Protein AF-A0A818K4K9-F1 (afdb_monomer)

Radius of gyration: 18.06 Å; Cα contacts (8 Å, |Δi|>4): 174; chains: 1; bounding box: 49×29×47 Å

Sequence (173 aa):
MPSPNVESDLKLWMDHYWCQWTDEVPQCEAAKYFVKLNEQHLSRLDKNKSNSKIITFSHFLTSKKLMQAYRSEMSYRRQKWLESQNGTPHNEEIASGTLTANFSLVAGTELLDEQLKLIQPQMHVFGHSHRKMILDIGDGIKYINNPLGYPRERENGLIESPYELYEINLIEK

Structure (mmCIF, N/CA/C/O backbone):
data_AF-A0A818K4K9-F1
#
_entry.id   AF-A0A818K4K9-F1
#
loop_
_atom_site.group_PDB
_atom_site.id
_atom_site.type_symbol
_atom_site.label_atom_id
_atom_site.label_alt_id
_atom_site.label_comp_id
_atom_site.label_asym_id
_atom_site.label_entity_id
_atom_site.label_seq_id
_atom_site.pdbx_PDB_ins_code
_atom_site.Cartn_x
_atom_site.Cartn_y
_atom_site.Cartn_z
_atom_site.occupancy
_atom_site.B_iso_or_equiv
_atom_site.auth_seq_id
_atom_site.auth_comp_id
_atom_site.auth_asym_id
_atom_site.auth_atom_id
_atom_site.pdbx_PDB_model_num
ATOM 1 N N . MET A 1 1 ? 1.285 16.536 -13.197 1.00 29.45 1 MET A N 1
ATOM 2 C CA . MET A 1 1 ? 0.920 16.284 -14.605 1.00 29.45 1 MET A CA 1
ATOM 3 C C . MET A 1 1 ? 1.187 14.811 -14.880 1.00 29.45 1 MET A C 1
ATOM 5 O O . MET A 1 1 ? 2.292 14.386 -14.552 1.00 29.45 1 MET A O 1
ATOM 9 N N . PRO A 1 2 ? 0.224 14.011 -15.368 1.00 39.81 2 PRO A N 1
ATOM 10 C CA . PRO A 1 2 ? 0.535 12.678 -15.891 1.00 39.81 2 PRO A CA 1
ATOM 11 C C . PRO A 1 2 ? 1.554 12.817 -17.033 1.00 39.81 2 PRO A C 1
ATOM 13 O O . PRO A 1 2 ? 1.573 13.857 -17.695 1.00 39.81 2 PRO A O 1
ATOM 16 N N . SER A 1 3 ? 2.412 11.814 -17.240 1.00 46.91 3 SER A N 1
ATOM 17 C CA . SER A 1 3 ? 3.315 11.792 -18.397 1.00 46.91 3 SER A CA 1
ATOM 18 C C . SER A 1 3 ? 2.477 11.902 -19.686 1.00 46.91 3 SER A C 1
ATOM 20 O O . SER A 1 3 ? 1.326 11.451 -19.704 1.00 46.91 3 SER A O 1
ATOM 22 N N . PRO A 1 4 ? 3.000 12.501 -20.768 1.00 51.75 4 PRO A N 1
ATOM 23 C CA . PRO A 1 4 ? 2.255 12.699 -22.013 1.00 51.75 4 PRO A CA 1
ATOM 24 C C . PRO A 1 4 ? 1.834 11.397 -22.722 1.00 51.75 4 PRO A C 1
ATOM 26 O O . PRO A 1 4 ? 1.265 11.471 -23.805 1.00 51.75 4 PRO A O 1
ATOM 29 N N . ASN A 1 5 ? 2.088 10.215 -22.146 1.00 65.19 5 ASN A N 1
ATOM 30 C CA . ASN A 1 5 ? 1.849 8.942 -22.812 1.00 65.19 5 ASN A CA 1
ATOM 31 C C . ASN A 1 5 ? 1.418 7.825 -21.833 1.00 65.19 5 ASN A C 1
ATOM 33 O O . ASN A 1 5 ? 1.988 6.741 -21.783 1.00 65.19 5 ASN A O 1
ATOM 37 N N . VAL A 1 6 ? 0.370 8.091 -21.042 1.00 64.75 6 VAL A N 1
ATOM 38 C CA . VAL A 1 6 ? -0.226 7.143 -20.070 1.00 64.75 6 VAL A CA 1
ATOM 39 C C . VAL A 1 6 ? -0.462 5.748 -20.669 1.00 64.75 6 VAL A C 1
ATOM 41 O O . VAL A 1 6 ? -0.227 4.743 -20.004 1.00 64.75 6 VAL A O 1
ATOM 44 N N . GLU A 1 7 ? -0.893 5.667 -21.929 1.00 65.62 7 GLU A N 1
ATOM 45 C CA . GLU A 1 7 ? -1.151 4.388 -22.597 1.00 65.62 7 GLU A CA 1
ATOM 46 C C . GLU A 1 7 ? 0.134 3.587 -22.871 1.00 65.62 7 GLU A C 1
ATOM 48 O O . GLU A 1 7 ? 0.134 2.363 -22.733 1.00 65.62 7 GLU A O 1
ATOM 53 N N . SER A 1 8 ? 1.245 4.249 -23.220 1.00 68.69 8 SER A N 1
ATOM 54 C CA . SER A 1 8 ? 2.530 3.557 -23.368 1.00 68.69 8 SER A CA 1
ATOM 55 C C . SER A 1 8 ? 3.088 3.110 -22.022 1.00 68.69 8 SER A C 1
ATOM 57 O O . SER A 1 8 ? 3.665 2.031 -21.944 1.00 68.69 8 SER A O 1
ATOM 59 N N . ASP A 1 9 ? 2.862 3.891 -20.962 1.00 70.19 9 ASP A N 1
ATOM 60 C CA . ASP A 1 9 ? 3.310 3.542 -19.611 1.00 70.19 9 ASP A CA 1
ATOM 61 C C . ASP A 1 9 ? 2.589 2.295 -19.086 1.00 70.19 9 ASP A C 1
ATOM 63 O O . ASP A 1 9 ? 3.214 1.442 -18.461 1.00 70.19 9 ASP A O 1
ATOM 67 N N . LEU A 1 10 ? 1.288 2.150 -19.366 1.00 72.88 10 LEU A N 1
ATOM 68 C CA . LEU A 1 10 ? 0.508 0.969 -18.975 1.00 72.88 10 LEU A CA 1
ATOM 69 C C . LEU A 1 10 ? 0.956 -0.301 -19.718 1.00 72.88 10 LEU A C 1
ATOM 71 O O . LEU A 1 10 ? 1.023 -1.374 -19.122 1.00 72.88 10 LEU A O 1
ATOM 75 N N . LYS A 1 11 ? 1.358 -0.180 -20.989 1.00 74.19 11 LYS A N 1
ATOM 76 C CA . LYS A 1 11 ? 1.873 -1.297 -21.807 1.00 74.19 11 LYS A CA 1
ATOM 77 C C . LYS A 1 11 ? 3.234 -1.830 -21.351 1.00 74.19 11 LYS A C 1
ATOM 79 O O . LYS A 1 11 ? 3.719 -2.788 -21.939 1.00 74.19 11 LYS A O 1
ATOM 84 N N . LEU A 1 12 ? 3.871 -1.246 -20.342 1.00 75.62 12 LEU A N 1
ATOM 85 C CA . LEU A 1 12 ? 5.131 -1.755 -19.788 1.00 75.62 12 LEU A CA 1
ATOM 86 C C . LEU A 1 12 ? 4.919 -2.718 -18.614 1.00 75.62 12 LEU A C 1
ATOM 88 O O . LEU A 1 12 ? 5.861 -3.390 -18.197 1.00 75.62 12 LEU A O 1
ATOM 92 N N . TRP A 1 13 ? 3.696 -2.815 -18.092 1.00 76.44 13 TRP A N 1
ATOM 93 C CA . TRP A 1 13 ? 3.389 -3.663 -16.946 1.00 76.44 13 TRP A CA 1
ATOM 94 C C . TRP A 1 13 ? 2.940 -5.047 -17.393 1.00 76.44 13 TRP A C 1
ATOM 96 O O . TRP A 1 13 ? 1.999 -5.190 -18.175 1.00 76.44 13 TRP A O 1
ATOM 106 N N . MET A 1 14 ? 3.594 -6.074 -16.847 1.00 79.06 14 MET A N 1
ATOM 107 C CA . MET A 1 14 ? 3.316 -7.476 -17.174 1.00 79.06 14 MET A CA 1
ATOM 108 C C . MET A 1 14 ? 1.873 -7.882 -16.868 1.00 79.06 14 MET A C 1
ATOM 110 O O . MET A 1 14 ? 1.326 -8.732 -17.567 1.00 79.06 14 MET A O 1
ATOM 114 N N . ASP A 1 15 ? 1.230 -7.221 -15.907 1.00 77.94 15 ASP A N 1
ATOM 115 C CA . ASP A 1 15 ? -0.172 -7.434 -15.552 1.00 77.94 15 ASP A CA 1
ATOM 116 C C . ASP A 1 15 ? -1.105 -7.246 -16.762 1.00 77.94 15 ASP A C 1
ATOM 118 O O . ASP A 1 15 ? -2.049 -8.011 -16.929 1.00 77.94 15 ASP A O 1
ATOM 122 N N . HIS A 1 16 ? -0.810 -6.311 -17.675 1.00 76.44 16 HIS A N 1
ATOM 123 C CA . HIS A 1 16 ? -1.609 -6.111 -18.894 1.00 76.44 16 HIS A CA 1
ATOM 124 C C . HIS A 1 16 ? -1.437 -7.214 -19.945 1.00 76.44 16 HIS A C 1
ATOM 126 O O . HIS A 1 16 ? -2.250 -7.312 -20.863 1.00 76.44 16 HIS A O 1
ATOM 132 N N . TYR A 1 17 ? -0.401 -8.042 -19.824 1.00 80.06 17 TYR A N 1
ATOM 133 C CA . TYR A 1 17 ? -0.154 -9.158 -20.734 1.00 80.06 17 TYR A CA 1
ATOM 134 C C . TYR A 1 17 ? -0.566 -10.496 -20.127 1.00 80.06 17 TYR A C 1
ATOM 136 O O . TYR A 1 17 ? -1.012 -11.385 -20.851 1.00 80.06 17 TYR A O 1
ATOM 144 N N . TRP A 1 18 ? -0.359 -10.667 -18.821 1.00 83.25 18 TRP A N 1
ATOM 145 C CA . TRP A 1 18 ? -0.456 -11.963 -18.147 1.00 83.25 18 TRP A CA 1
ATOM 146 C C . TRP A 1 18 ? -1.707 -12.095 -17.278 1.00 83.25 18 TRP A C 1
ATOM 148 O O . TRP A 1 18 ? -2.158 -13.215 -17.047 1.00 83.25 18 TRP A O 1
ATOM 158 N N . CYS A 1 19 ? -2.306 -10.988 -16.828 1.00 83.12 19 CYS A N 1
ATOM 159 C CA . CYS A 1 19 ? -3.577 -11.020 -16.111 1.00 83.12 19 CYS A CA 1
ATOM 160 C C . CYS A 1 19 ? -4.727 -10.809 -17.095 1.00 83.12 19 CYS A C 1
ATOM 162 O O . CYS A 1 19 ? -5.096 -9.681 -17.421 1.00 83.12 19 CYS A O 1
ATOM 164 N N . GLN A 1 20 ? -5.303 -11.914 -17.562 1.00 83.12 20 GLN A N 1
ATOM 165 C CA . GLN A 1 20 ? -6.531 -11.897 -18.350 1.00 83.12 20 GLN A CA 1
ATOM 166 C C . GLN A 1 20 ? -7.721 -12.185 -17.442 1.00 83.12 20 GLN A C 1
ATOM 168 O O . GLN A 1 20 ? -7.733 -13.179 -16.715 1.00 83.12 20 GLN A O 1
ATOM 173 N N . TRP A 1 21 ? -8.712 -11.301 -17.486 1.00 85.25 21 TRP A N 1
ATOM 174 C CA . TRP A 1 21 ? -9.929 -11.421 -16.695 1.00 85.25 21 TRP A CA 1
ATOM 175 C C . TRP A 1 21 ? -11.093 -11.871 -17.578 1.00 85.25 21 TRP A C 1
ATOM 177 O O . TRP A 1 21 ? -11.113 -11.579 -18.773 1.00 85.25 21 TRP A O 1
ATOM 187 N N . THR A 1 22 ? -12.039 -12.607 -16.999 1.00 87.75 22 THR A N 1
ATOM 188 C CA . THR A 1 22 ? -13.241 -13.065 -17.707 1.00 87.75 22 THR A CA 1
ATOM 189 C C . THR A 1 22 ? -14.249 -11.925 -17.861 1.00 87.75 22 THR A C 1
ATOM 191 O O . THR A 1 22 ? -14.194 -10.937 -17.130 1.00 87.75 22 THR A O 1
ATOM 194 N N . ASP A 1 23 ? -15.226 -12.080 -18.757 1.00 85.81 23 ASP A N 1
ATOM 195 C CA . ASP A 1 23 ? -16.309 -11.095 -18.929 1.00 85.81 23 ASP A CA 1
ATOM 196 C C . ASP A 1 23 ? -17.146 -10.891 -17.649 1.00 85.81 23 ASP A C 1
ATOM 198 O O . ASP A 1 23 ? -17.767 -9.846 -17.463 1.00 85.81 23 ASP A O 1
ATOM 202 N N . GLU A 1 24 ? -17.135 -11.872 -16.741 1.00 88.75 24 GLU A N 1
ATOM 203 C CA . GLU A 1 24 ? -17.790 -11.794 -15.430 1.00 88.75 24 GLU A CA 1
ATOM 204 C C . GLU A 1 24 ? -17.118 -10.780 -14.493 1.00 88.75 24 GLU A C 1
ATOM 206 O O . GLU A 1 24 ? -17.784 -10.177 -13.649 1.00 88.75 24 GLU A O 1
ATOM 211 N N . VAL A 1 25 ? -15.804 -10.577 -14.638 1.00 87.44 25 VAL A N 1
ATOM 212 C CA . VAL A 1 25 ? -15.023 -9.605 -13.866 1.00 87.44 25 VAL A CA 1
ATOM 213 C C . VAL A 1 25 ? -14.141 -8.822 -14.833 1.00 87.44 25 VAL A C 1
ATOM 215 O O . VAL A 1 25 ? -12.963 -9.136 -14.983 1.00 87.44 25 VAL A O 1
ATOM 218 N N . PRO A 1 26 ? -14.673 -7.782 -15.494 1.00 85.81 26 PRO A N 1
ATOM 219 C CA . PRO A 1 26 ? -13.879 -6.965 -16.399 1.00 85.81 26 PRO A CA 1
ATOM 220 C C . PRO A 1 26 ? -12.640 -6.388 -15.701 1.00 85.81 26 PRO A C 1
ATOM 222 O O . PRO A 1 26 ? -12.678 -6.075 -14.511 1.00 85.81 26 PRO A O 1
ATOM 225 N N . GLN A 1 27 ? -11.552 -6.164 -16.444 1.00 83.44 27 GLN A N 1
ATOM 226 C CA . GLN A 1 27 ? -10.295 -5.646 -15.882 1.00 83.44 27 GLN A CA 1
ATOM 227 C C . GLN A 1 27 ? -10.474 -4.348 -15.070 1.00 83.44 27 GLN A C 1
ATOM 229 O O . GLN A 1 27 ? -9.837 -4.175 -14.033 1.00 83.44 27 GLN A O 1
ATOM 234 N N . CYS A 1 28 ? -11.366 -3.450 -15.501 1.00 83.31 28 CYS A N 1
ATOM 235 C CA . CYS A 1 28 ? -11.677 -2.208 -14.782 1.00 83.31 28 CYS A CA 1
ATOM 236 C C . CYS A 1 28 ? -12.392 -2.428 -13.434 1.00 83.31 28 CYS A C 1
ATOM 238 O O . CYS A 1 28 ? -12.386 -1.539 -12.583 1.00 83.31 28 CYS A O 1
ATOM 240 N N . GLU A 1 29 ? -12.972 -3.608 -13.223 1.00 89.75 29 GLU A N 1
ATOM 241 C CA . GLU A 1 29 ? -13.700 -4.004 -12.018 1.00 89.75 29 GLU A CA 1
ATOM 242 C C . GLU A 1 29 ? -12.913 -4.988 -11.139 1.00 89.75 29 GLU A C 1
ATOM 244 O O . GLU A 1 29 ? -13.320 -5.250 -10.007 1.00 89.75 29 GLU A O 1
ATOM 249 N N . ALA A 1 30 ? -11.757 -5.486 -11.598 1.00 89.00 30 ALA A N 1
ATOM 250 C CA . ALA A 1 30 ? -10.943 -6.460 -10.867 1.00 89.00 30 ALA A CA 1
ATOM 251 C C . ALA A 1 30 ? -10.637 -6.000 -9.430 1.00 89.00 30 ALA A C 1
ATOM 253 O O . ALA A 1 30 ? -10.840 -6.748 -8.474 1.00 89.00 30 ALA A O 1
ATOM 254 N N . ALA A 1 31 ? -10.244 -4.735 -9.250 1.00 89.56 31 ALA A N 1
ATOM 255 C CA . ALA A 1 31 ? -9.998 -4.172 -7.923 1.00 89.56 31 ALA A CA 1
ATOM 256 C C . ALA A 1 31 ? -11.247 -4.216 -7.022 1.00 89.56 31 ALA A C 1
ATOM 258 O O . ALA A 1 31 ? -11.143 -4.607 -5.859 1.00 89.56 31 ALA A O 1
ATOM 259 N N . LYS A 1 32 ? -12.430 -3.864 -7.549 1.00 92.00 32 LYS A N 1
ATOM 260 C CA . LYS A 1 32 ? -13.689 -3.910 -6.784 1.00 92.00 32 LYS A CA 1
ATOM 261 C C . LYS A 1 32 ? -14.056 -5.338 -6.406 1.00 92.00 32 LYS A C 1
ATOM 263 O O . LYS A 1 32 ? -14.479 -5.580 -5.278 1.00 92.00 32 LYS A O 1
ATOM 268 N N . TYR A 1 33 ? -13.855 -6.279 -7.324 1.00 92.38 33 TYR A N 1
ATOM 269 C CA . TYR A 1 33 ? -14.106 -7.693 -7.081 1.00 92.38 33 TYR A CA 1
ATOM 270 C C . TYR A 1 33 ? -13.288 -8.217 -5.892 1.00 92.38 33 TYR A C 1
ATOM 272 O O . TYR A 1 33 ? -13.870 -8.732 -4.938 1.00 92.38 33 TYR A O 1
ATOM 280 N N . PHE A 1 34 ? -11.964 -8.018 -5.882 1.00 90.31 34 PHE A N 1
ATOM 281 C CA . PHE A 1 34 ? -11.120 -8.491 -4.774 1.00 90.31 34 PHE A CA 1
ATOM 282 C C . PHE A 1 34 ? -11.402 -7.775 -3.453 1.00 90.31 34 PHE A C 1
ATOM 284 O O . PHE A 1 34 ? -11.404 -8.411 -2.402 1.00 90.31 34 PHE A O 1
ATOM 291 N N . VAL A 1 35 ? -11.692 -6.473 -3.488 1.00 90.81 35 VAL A N 1
ATOM 292 C CA . VAL A 1 35 ? -12.097 -5.718 -2.292 1.00 90.81 35 VAL A CA 1
ATOM 293 C C . VAL A 1 35 ? -13.374 -6.311 -1.695 1.00 90.81 35 VAL A C 1
ATOM 295 O O . VAL A 1 35 ? -13.429 -6.532 -0.484 1.00 90.81 35 VAL A O 1
ATOM 298 N N . LYS A 1 36 ? -14.361 -6.660 -2.527 1.00 92.44 36 LYS A N 1
ATOM 299 C CA . LYS A 1 36 ? -15.612 -7.287 -2.082 1.00 92.44 36 LYS A CA 1
ATOM 300 C C . LYS A 1 36 ? -15.386 -8.643 -1.409 1.00 92.44 36 LYS A C 1
ATOM 302 O O . LYS A 1 36 ? -16.063 -8.964 -0.435 1.00 92.44 36 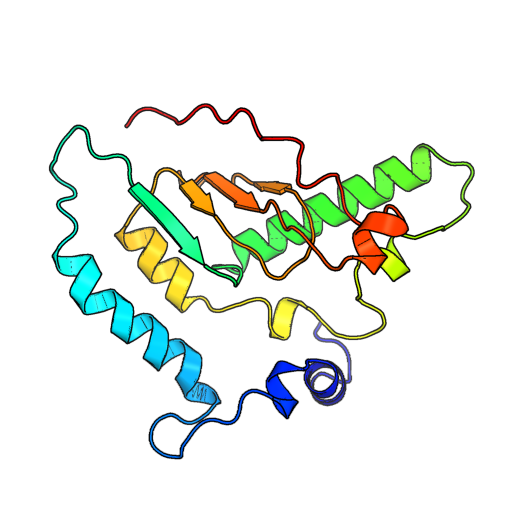LYS A O 1
ATOM 307 N N . LEU A 1 37 ? -14.403 -9.424 -1.863 1.00 91.75 37 LEU A N 1
ATOM 308 C CA . LEU A 1 37 ? -14.056 -10.698 -1.216 1.00 91.75 37 LEU A CA 1
ATOM 309 C C . LEU A 1 37 ? -13.585 -10.521 0.233 1.00 91.75 37 LEU A C 1
ATOM 311 O O . LEU A 1 37 ? -13.769 -11.436 1.036 1.00 91.75 37 LEU A O 1
ATOM 315 N N . ASN A 1 38 ? -13.031 -9.359 0.592 1.00 91.75 38 ASN A N 1
ATOM 316 C CA . ASN A 1 38 ? -12.636 -9.066 1.969 1.00 91.75 38 ASN A CA 1
ATOM 317 C C . ASN A 1 38 ? -13.837 -8.741 2.871 1.00 91.75 38 ASN A C 1
ATOM 319 O O . ASN A 1 38 ? -13.771 -9.010 4.070 1.00 91.75 38 ASN A O 1
ATOM 323 N N . GLU A 1 39 ? -14.940 -8.198 2.339 1.00 88.81 39 GLU A N 1
ATOM 324 C CA . GLU A 1 39 ? -16.071 -7.676 3.132 1.00 88.81 39 GLU A CA 1
ATOM 325 C C . GLU A 1 39 ? -16.662 -8.719 4.091 1.00 88.81 39 GLU A C 1
ATOM 327 O O . GLU A 1 39 ? -16.883 -8.432 5.268 1.00 88.81 39 GLU A O 1
ATOM 332 N N . GLN A 1 40 ? -16.821 -9.961 3.625 1.00 84.62 40 GLN A N 1
ATOM 333 C CA . GLN A 1 40 ? -17.305 -11.087 4.440 1.00 84.62 40 GLN A CA 1
ATOM 334 C C . GLN A 1 40 ? -16.392 -11.424 5.634 1.00 84.62 40 GLN A C 1
ATOM 336 O O . GLN A 1 40 ? -16.825 -12.029 6.618 1.00 84.62 40 GLN A O 1
ATOM 341 N N . HIS A 1 41 ? -15.110 -11.065 5.547 1.00 85.75 41 HIS A N 1
ATOM 342 C CA . HIS A 1 41 ? -14.133 -11.264 6.611 1.00 85.75 41 HIS A CA 1
ATOM 343 C C . HIS A 1 41 ? -14.102 -10.069 7.563 1.00 85.75 41 HIS A C 1
ATOM 345 O O . HIS A 1 41 ? -13.909 -10.263 8.764 1.00 85.75 41 HIS A O 1
ATOM 351 N N . LEU A 1 42 ? -14.378 -8.855 7.070 1.00 83.50 42 LEU A N 1
ATOM 352 C CA . LEU A 1 42 ? -14.436 -7.646 7.896 1.00 83.50 42 LEU A CA 1
ATOM 353 C C . LEU A 1 42 ? -15.512 -7.740 8.978 1.00 83.50 42 LEU A C 1
ATOM 355 O O . LEU A 1 42 ? -15.268 -7.331 10.110 1.00 83.50 42 LEU A O 1
ATOM 359 N N . SER A 1 43 ? -16.666 -8.340 8.674 1.00 76.56 43 SER A N 1
ATOM 360 C CA . SER A 1 43 ? -17.738 -8.555 9.658 1.00 76.56 43 SER A CA 1
ATOM 361 C C . SER A 1 43 ? -17.358 -9.509 10.795 1.00 76.56 43 SER A C 1
ATOM 363 O O . SER A 1 43 ? -18.025 -9.525 11.823 1.00 76.56 43 SER A O 1
ATOM 365 N N . ARG A 1 44 ? -16.304 -10.319 10.622 1.00 79.12 44 ARG A N 1
ATOM 366 C CA . ARG A 1 44 ? -15.814 -11.264 11.641 1.00 79.12 44 ARG A CA 1
ATOM 367 C C . ARG A 1 44 ? -14.732 -10.663 12.538 1.00 79.12 44 ARG A C 1
ATOM 369 O O . ARG A 1 44 ? -14.316 -11.314 13.493 1.00 79.12 44 ARG A O 1
ATOM 376 N N . LEU A 1 45 ? -14.251 -9.457 12.229 1.00 80.38 45 LEU A N 1
ATOM 377 C CA . LEU A 1 45 ? -13.257 -8.774 13.047 1.00 80.38 45 LEU A CA 1
ATOM 378 C C . LEU A 1 45 ? -13.920 -8.247 14.321 1.00 80.38 45 LEU A C 1
ATOM 380 O O . LEU A 1 45 ? -14.642 -7.251 14.297 1.00 80.38 45 LEU A O 1
ATOM 384 N N . ASP A 1 46 ? -13.642 -8.903 15.444 1.00 74.38 46 ASP A N 1
ATOM 385 C CA . ASP A 1 46 ? -14.042 -8.418 16.762 1.00 74.38 46 ASP A CA 1
ATOM 386 C C . ASP A 1 46 ? -13.120 -7.275 17.209 1.00 74.38 46 ASP A C 1
ATOM 388 O O . ASP A 1 46 ? -12.099 -7.478 17.871 1.00 74.38 46 ASP A O 1
ATOM 392 N N . LYS A 1 47 ? -13.485 -6.052 16.816 1.00 67.62 47 LYS A N 1
ATOM 393 C CA . LYS A 1 47 ? -12.753 -4.825 17.169 1.00 67.62 47 LYS A CA 1
ATOM 394 C C . LYS A 1 47 ? -12.825 -4.492 18.661 1.00 67.62 47 LYS A C 1
ATOM 396 O O . LYS A 1 47 ? -11.998 -3.726 19.142 1.00 67.62 47 LYS A O 1
ATOM 401 N N . ASN A 1 48 ? -13.795 -5.054 19.384 1.00 64.69 48 ASN A N 1
ATOM 402 C CA . ASN A 1 48 ? -14.020 -4.779 20.805 1.00 64.69 48 ASN A CA 1
ATOM 403 C C . ASN A 1 48 ? -13.221 -5.717 21.713 1.00 64.69 48 ASN A C 1
ATOM 405 O O . ASN A 1 48 ? -13.182 -5.536 22.932 1.00 64.69 48 ASN A O 1
ATOM 409 N N . LYS A 1 49 ? -12.554 -6.718 21.138 1.00 69.19 49 LYS A N 1
ATOM 410 C CA . LYS A 1 49 ? -11.670 -7.606 21.876 1.00 69.19 49 LYS A CA 1
ATOM 411 C C . LYS A 1 49 ? -10.383 -6.857 22.214 1.00 69.19 49 LYS A C 1
ATOM 413 O O . LYS A 1 49 ? -9.427 -6.875 21.439 1.00 69.19 49 LYS A O 1
ATOM 418 N N . SER A 1 50 ? -10.402 -6.236 23.396 1.00 56.72 50 SER A N 1
ATOM 419 C CA . SER A 1 50 ? -9.449 -5.275 23.986 1.00 56.72 50 SER A CA 1
ATOM 420 C C . SER A 1 50 ? -7.947 -5.565 23.830 1.00 56.72 50 SER A C 1
ATOM 422 O O . SER A 1 50 ? -7.157 -4.662 24.052 1.00 56.72 50 SER A O 1
ATOM 424 N N . ASN A 1 51 ? -7.534 -6.775 23.436 1.00 64.25 51 ASN A N 1
ATOM 425 C CA . ASN A 1 51 ? -6.124 -7.170 23.300 1.00 64.25 51 ASN A CA 1
ATOM 426 C C . ASN A 1 51 ? -5.751 -7.698 21.900 1.00 64.25 51 ASN A C 1
ATOM 428 O O . ASN A 1 51 ? -4.698 -8.315 21.725 1.00 64.25 51 ASN A O 1
ATOM 432 N N . SER A 1 52 ? -6.604 -7.515 20.893 1.00 72.38 52 SER A N 1
ATOM 433 C CA . SER A 1 52 ? -6.348 -8.055 19.552 1.00 72.38 52 SER A CA 1
ATOM 434 C C . SER A 1 52 ? -5.391 -7.150 18.774 1.00 72.38 52 SER A C 1
ATOM 436 O O . SER A 1 52 ? -5.693 -5.986 18.514 1.00 72.38 52 SER A O 1
ATOM 438 N N . LYS A 1 53 ? -4.235 -7.685 18.364 1.00 82.81 53 LYS A N 1
ATOM 439 C CA . LYS A 1 53 ? -3.347 -7.019 17.401 1.00 82.81 53 LYS A CA 1
ATOM 440 C C . LYS A 1 53 ? -3.756 -7.406 15.987 1.00 82.81 53 LYS A C 1
ATOM 442 O O . LYS A 1 53 ? -3.765 -8.589 15.659 1.00 82.81 53 LYS A O 1
ATOM 447 N N . ILE A 1 54 ? -4.104 -6.418 15.166 1.00 87.69 54 ILE A N 1
ATOM 448 C CA . ILE A 1 54 ? -4.499 -6.624 13.775 1.00 87.69 54 ILE A CA 1
ATOM 449 C C . ILE A 1 54 ? -3.363 -6.150 12.875 1.00 87.69 54 ILE A C 1
ATOM 451 O O . ILE A 1 54 ? -2.946 -4.992 12.920 1.00 87.69 54 ILE A O 1
ATOM 455 N N . ILE A 1 55 ? -2.892 -7.070 12.040 1.00 90.88 55 ILE A N 1
ATOM 456 C CA . ILE A 1 55 ? -1.968 -6.802 10.944 1.00 90.88 55 ILE A CA 1
ATOM 457 C C . ILE A 1 55 ? -2.731 -7.088 9.658 1.00 90.88 55 ILE A C 1
ATOM 459 O O . ILE A 1 55 ? -3.372 -8.132 9.534 1.00 90.88 55 ILE A O 1
ATOM 463 N N . THR A 1 56 ? -2.667 -6.169 8.706 1.00 92.81 56 THR A N 1
ATOM 464 C CA . THR A 1 56 ? -3.184 -6.387 7.352 1.00 92.81 56 THR A CA 1
ATOM 465 C C . THR A 1 56 ? -2.033 -6.395 6.362 1.00 92.81 56 THR A C 1
ATOM 467 O O . THR A 1 56 ? -0.961 -5.854 6.638 1.00 92.81 56 THR A O 1
ATOM 470 N N . PHE A 1 57 ? -2.242 -7.007 5.201 1.00 95.00 57 PHE A N 1
ATOM 471 C CA . PHE A 1 57 ? -1.257 -6.974 4.132 1.00 95.00 57 PHE A CA 1
ATOM 472 C C . PHE A 1 57 ? -1.913 -6.891 2.757 1.00 95.00 57 PHE A C 1
ATOM 474 O O . PHE A 1 57 ? -3.022 -7.386 2.556 1.00 95.00 57 PHE A O 1
ATOM 481 N N . SER A 1 58 ? -1.217 -6.276 1.809 1.00 93.69 58 SER A N 1
ATOM 482 C CA . SER A 1 58 ? -1.563 -6.296 0.388 1.00 93.69 58 SER A CA 1
ATOM 483 C C . SER A 1 58 ? -0.301 -6.306 -0.460 1.00 93.69 58 SER A C 1
ATOM 485 O O . SER A 1 58 ? 0.768 -5.897 -0.026 1.00 93.69 58 SER A O 1
ATOM 487 N N . HIS A 1 59 ? -0.404 -6.771 -1.702 1.00 90.69 59 HIS A N 1
ATOM 488 C CA . HIS A 1 59 ? 0.705 -6.590 -2.635 1.00 90.69 59 HIS A CA 1
ATOM 489 C C . HIS A 1 59 ? 0.853 -5.110 -3.023 1.00 90.69 59 HIS A C 1
ATOM 491 O O . HIS A 1 59 ? 1.960 -4.589 -3.062 1.00 90.69 59 HIS A O 1
ATOM 497 N N . PHE A 1 60 ? -0.269 -4.425 -3.241 1.00 90.06 60 PHE A N 1
ATOM 498 C CA . PHE A 1 60 ? -0.339 -3.051 -3.737 1.00 90.06 60 PHE A CA 1
ATOM 499 C C . PHE A 1 60 ? -0.303 -2.001 -2.616 1.00 90.06 60 PHE A C 1
ATOM 501 O O . PHE A 1 60 ? -0.646 -2.298 -1.470 1.00 90.06 60 PHE A O 1
ATOM 508 N N . LEU A 1 61 ? 0.066 -0.763 -2.959 1.00 88.69 61 LEU A N 1
ATOM 509 C CA . LEU A 1 61 ? -0.100 0.415 -2.107 1.00 88.69 61 LEU A CA 1
ATOM 510 C C . LEU A 1 61 ? -1.587 0.738 -1.931 1.00 88.69 61 LEU A C 1
ATOM 512 O O . LEU A 1 61 ? -2.405 0.544 -2.828 1.00 88.69 61 LEU A O 1
ATOM 516 N N . THR A 1 62 ? -1.936 1.289 -0.774 1.00 87.31 62 THR A N 1
ATOM 517 C CA . THR A 1 62 ? -3.342 1.458 -0.398 1.00 87.31 62 THR A CA 1
ATOM 518 C C . THR A 1 62 ? -3.902 2.844 -0.663 1.00 87.31 62 THR A C 1
ATOM 520 O O . THR A 1 62 ? -5.099 2.960 -0.878 1.00 87.31 62 THR A O 1
ATOM 523 N N . SER A 1 63 ? -3.083 3.903 -0.675 1.00 85.88 63 SER A N 1
ATOM 524 C CA . SER A 1 63 ? -3.604 5.270 -0.799 1.00 85.88 63 SER A CA 1
ATOM 525 C C . SER A 1 63 ? -2.678 6.237 -1.536 1.00 85.88 63 SER A C 1
ATOM 527 O O . SER A 1 63 ? -1.454 6.080 -1.583 1.00 85.88 63 SER A O 1
ATOM 529 N N . LYS A 1 64 ? -3.268 7.315 -2.073 1.00 86.12 64 LYS A N 1
ATOM 530 C CA . LYS A 1 64 ? -2.517 8.438 -2.661 1.00 86.12 64 LYS A CA 1
ATOM 531 C C . LYS A 1 64 ? -1.628 9.143 -1.635 1.00 86.12 64 LYS A C 1
ATOM 533 O O . LYS A 1 64 ? -0.561 9.626 -1.999 1.00 86.12 64 LYS A O 1
ATOM 538 N N . LYS A 1 65 ? -2.042 9.197 -0.363 1.00 89.06 65 LYS A N 1
ATOM 539 C CA . LYS A 1 65 ? -1.221 9.766 0.716 1.00 89.06 65 LYS A CA 1
ATOM 540 C C . LYS A 1 65 ? 0.035 8.932 0.939 1.00 89.06 65 LYS A C 1
ATOM 542 O O . LYS A 1 65 ? 1.129 9.486 0.971 1.00 89.06 65 LYS A O 1
ATOM 547 N N . LEU A 1 66 ? -0.113 7.607 0.984 1.00 88.56 66 LEU A N 1
ATOM 548 C CA . LEU A 1 66 ? 1.023 6.695 1.073 1.00 88.56 66 LEU A CA 1
ATOM 549 C C . LEU A 1 66 ? 1.940 6.832 -0.150 1.00 88.56 66 LEU A C 1
ATOM 551 O O . LEU A 1 66 ? 3.152 6.893 0.008 1.00 88.56 66 LEU A O 1
ATOM 555 N N . MET A 1 67 ? 1.382 6.980 -1.358 1.00 89.31 67 MET A N 1
ATOM 556 C CA . MET A 1 67 ? 2.158 7.265 -2.576 1.00 89.31 67 MET A CA 1
ATOM 557 C C . MET A 1 67 ? 2.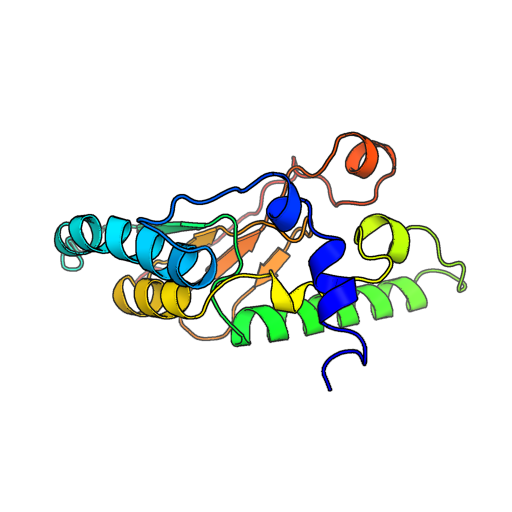949 8.580 -2.488 1.00 89.31 67 MET A C 1
ATOM 559 O O . MET A 1 67 ? 4.082 8.659 -2.960 1.00 89.31 67 MET A O 1
ATOM 563 N N . GLN A 1 68 ? 2.370 9.633 -1.913 1.00 88.44 68 GLN A N 1
ATOM 564 C CA . GLN A 1 68 ? 3.073 10.904 -1.723 1.00 88.44 68 GLN A CA 1
ATOM 565 C C . GLN A 1 68 ? 4.217 10.755 -0.719 1.00 88.44 68 GLN A C 1
ATOM 567 O O . GLN A 1 68 ? 5.334 11.157 -1.032 1.00 88.44 68 GLN A O 1
ATOM 572 N N . ALA A 1 69 ? 3.970 10.118 0.429 1.00 88.50 69 ALA A N 1
ATOM 573 C CA . ALA A 1 69 ? 5.004 9.825 1.421 1.00 88.50 69 ALA A CA 1
ATOM 574 C C . ALA A 1 69 ? 6.131 8.965 0.827 1.00 88.50 69 ALA A C 1
ATOM 576 O O . ALA A 1 69 ? 7.302 9.306 0.961 1.00 88.50 69 ALA A O 1
ATOM 577 N N . TYR A 1 70 ? 5.770 7.924 0.071 1.00 87.38 70 TYR A N 1
ATOM 578 C CA . TYR A 1 70 ? 6.692 7.088 -0.697 1.00 87.38 70 TYR A CA 1
ATOM 579 C C . TYR A 1 70 ? 7.587 7.929 -1.621 1.00 87.38 70 TYR A C 1
ATOM 581 O O . TYR A 1 70 ? 8.807 7.789 -1.616 1.00 87.38 70 TYR A O 1
ATOM 589 N N . ARG A 1 71 ? 6.996 8.830 -2.417 1.00 86.62 71 ARG A N 1
ATOM 590 C CA . ARG A 1 71 ? 7.740 9.689 -3.357 1.00 86.62 71 ARG A CA 1
ATOM 591 C C . ARG A 1 71 ? 8.670 10.664 -2.645 1.00 86.62 71 ARG A C 1
ATOM 593 O O . ARG A 1 71 ? 9.787 10.876 -3.117 1.00 86.62 71 ARG A O 1
ATOM 600 N N . SER A 1 72 ? 8.217 11.252 -1.542 1.00 87.38 72 SER A N 1
ATOM 601 C CA . SER A 1 72 ? 9.035 12.137 -0.713 1.00 87.38 72 SER A CA 1
ATOM 602 C C . SER A 1 72 ? 10.233 11.393 -0.130 1.00 87.38 72 SER A C 1
ATOM 604 O O . SER A 1 72 ? 11.356 11.871 -0.266 1.00 87.38 72 SER A O 1
ATOM 606 N N . GLU A 1 73 ? 10.019 10.195 0.420 1.00 86.06 73 GLU A N 1
ATOM 607 C CA . GLU A 1 73 ? 11.088 9.355 0.973 1.00 86.06 73 GLU A CA 1
ATOM 608 C C . GLU A 1 73 ? 12.113 8.978 -0.102 1.00 86.06 73 GLU A C 1
ATOM 610 O O . GLU A 1 73 ? 13.315 9.160 0.078 1.00 86.06 73 GLU A O 1
ATOM 615 N N . MET A 1 74 ? 11.652 8.544 -1.278 1.00 82.81 74 MET A N 1
ATOM 616 C CA . MET A 1 74 ? 12.538 8.241 -2.406 1.00 82.81 74 MET A CA 1
ATOM 617 C C . MET A 1 74 ? 13.347 9.461 -2.865 1.00 82.81 74 MET A C 1
ATOM 619 O O . MET A 1 74 ? 14.530 9.333 -3.174 1.00 82.81 74 MET A O 1
ATOM 623 N N . SER A 1 75 ? 12.733 10.646 -2.891 1.00 83.69 75 SER A N 1
ATOM 624 C CA . SER A 1 75 ? 13.409 11.887 -3.295 1.00 83.69 75 SER A CA 1
ATOM 625 C C . SER A 1 75 ? 14.469 12.306 -2.274 1.00 83.69 75 SER A C 1
ATOM 627 O O . SER A 1 75 ? 15.573 12.693 -2.654 1.00 83.69 75 SER A O 1
ATOM 629 N N . TYR A 1 76 ? 14.161 12.172 -0.982 1.00 83.00 76 TYR A N 1
ATOM 630 C CA . TYR A 1 76 ? 15.102 12.430 0.105 1.00 83.00 76 TYR A CA 1
ATOM 631 C C . TYR A 1 76 ? 16.309 11.487 0.043 1.00 83.00 76 TYR A C 1
ATOM 633 O O . TYR A 1 76 ? 17.457 11.934 0.080 1.00 83.00 76 TYR A O 1
ATOM 641 N N . ARG A 1 77 ? 16.068 10.181 -0.118 1.00 80.50 77 ARG A N 1
ATOM 642 C CA . ARG A 1 77 ? 17.129 9.169 -0.232 1.00 80.50 77 ARG A CA 1
ATOM 643 C C . ARG A 1 77 ? 18.030 9.421 -1.437 1.00 80.50 77 ARG A C 1
ATOM 645 O O . ARG A 1 77 ? 19.251 9.396 -1.287 1.00 80.50 77 ARG A O 1
ATOM 652 N N . ARG A 1 78 ? 17.432 9.761 -2.584 1.00 77.69 78 ARG A N 1
ATOM 653 C CA . ARG A 1 78 ? 18.154 10.160 -3.798 1.00 77.69 78 ARG A CA 1
ATOM 654 C C . ARG A 1 78 ? 19.073 11.351 -3.540 1.00 77.69 78 ARG A C 1
ATOM 656 O O . ARG A 1 78 ? 20.236 11.324 -3.935 1.00 77.69 78 ARG A O 1
ATOM 663 N N . GLN A 1 79 ? 18.557 12.391 -2.887 1.00 78.62 79 GLN A N 1
ATOM 664 C CA . GLN A 1 79 ? 19.332 13.589 -2.572 1.00 78.62 79 GLN A CA 1
ATOM 665 C C . GLN A 1 79 ? 20.509 13.266 -1.643 1.00 78.62 79 GLN A C 1
ATOM 667 O O . GLN A 1 79 ? 21.648 13.597 -1.962 1.00 78.62 79 GLN A O 1
ATOM 672 N N . LYS A 1 80 ? 20.261 12.541 -0.548 1.00 79.69 80 LYS A N 1
ATOM 673 C CA . LYS A 1 80 ? 21.311 12.117 0.389 1.00 79.69 80 LYS A CA 1
ATOM 674 C C . LYS A 1 80 ? 22.390 11.269 -0.294 1.00 79.69 80 LYS A C 1
ATOM 676 O O . LYS A 1 80 ? 23.571 11.400 0.014 1.00 79.69 80 LYS A O 1
ATOM 681 N N . TRP A 1 81 ? 21.998 10.403 -1.229 1.00 73.56 81 TRP A N 1
ATOM 682 C CA . TRP A 1 81 ? 22.940 9.603 -2.008 1.00 73.56 81 TRP A CA 1
ATOM 683 C C . TRP A 1 81 ? 23.813 10.482 -2.918 1.00 73.56 81 TRP A C 1
ATOM 685 O O . TRP A 1 81 ? 25.038 10.336 -2.893 1.00 73.56 81 TRP A O 1
ATOM 695 N N . LEU A 1 82 ? 23.211 11.435 -3.641 1.00 72.06 82 LEU A N 1
ATOM 696 C CA . LEU A 1 82 ? 23.925 12.400 -4.490 1.00 72.06 82 LEU A CA 1
ATOM 697 C C . LEU A 1 82 ? 24.940 13.238 -3.705 1.00 72.06 82 LEU A C 1
ATOM 699 O O . LEU A 1 82 ? 25.999 13.552 -4.231 1.00 72.06 82 LEU A O 1
ATOM 703 N N . GLU A 1 83 ? 24.630 13.583 -2.458 1.00 79.69 83 GLU A N 1
ATOM 704 C CA . GLU A 1 83 ? 25.531 14.325 -1.567 1.00 79.69 83 GLU A CA 1
ATOM 705 C C . GLU A 1 83 ? 26.686 13.453 -1.031 1.00 79.69 83 GLU A C 1
ATOM 707 O O . GLU A 1 83 ? 27.744 13.971 -0.683 1.00 79.69 83 GLU A O 1
ATOM 712 N N . SER A 1 84 ? 26.503 12.128 -0.969 1.00 72.19 84 SER A N 1
ATOM 713 C CA . SER A 1 84 ? 27.472 11.175 -0.397 1.00 72.19 84 SER A CA 1
ATOM 714 C C . SER A 1 84 ? 28.515 10.635 -1.383 1.00 72.19 84 SER A C 1
ATOM 716 O O . SER A 1 84 ? 29.546 10.106 -0.969 1.00 72.19 84 SER A O 1
ATOM 718 N N . GLN A 1 85 ? 28.253 10.736 -2.685 1.00 61.03 85 GLN A N 1
ATOM 719 C CA . GLN A 1 85 ? 29.133 10.289 -3.764 1.00 61.03 85 GLN A CA 1
ATOM 720 C C . GLN A 1 85 ? 29.489 11.516 -4.607 1.00 61.03 85 GLN A C 1
ATOM 722 O O . GLN A 1 85 ? 28.624 12.350 -4.838 1.00 61.03 85 GLN A O 1
ATOM 727 N N . ASN A 1 86 ? 30.714 11.629 -5.129 1.00 55.19 86 ASN A N 1
ATOM 728 C CA . ASN A 1 86 ? 31.099 12.679 -6.092 1.00 55.19 86 ASN A CA 1
ATOM 729 C C . ASN A 1 86 ? 30.376 12.521 -7.460 1.00 55.19 86 ASN A C 1
ATOM 731 O O . ASN A 1 86 ? 31.013 12.432 -8.507 1.00 55.19 86 ASN A O 1
ATOM 735 N N . GLY A 1 87 ? 29.044 12.446 -7.472 1.00 50.91 87 GLY A N 1
ATOM 736 C CA . GLY A 1 87 ? 28.199 12.618 -8.648 1.00 50.91 87 GLY A CA 1
ATOM 737 C C . GLY A 1 87 ? 28.220 11.510 -9.703 1.00 50.91 87 GLY A C 1
ATOM 738 O O . GLY A 1 87 ? 27.820 11.795 -10.826 1.00 50.91 87 GLY A O 1
ATOM 739 N N . THR A 1 88 ? 28.650 10.273 -9.416 1.00 47.56 88 THR A N 1
ATOM 740 C CA . THR A 1 88 ? 28.588 9.180 -10.412 1.00 47.56 88 THR A CA 1
ATOM 741 C C . THR A 1 88 ? 27.312 8.345 -10.252 1.00 47.56 88 THR A C 1
ATOM 743 O O . THR A 1 88 ? 27.218 7.552 -9.317 1.00 47.56 88 THR A O 1
ATOM 746 N N . PRO A 1 89 ? 26.299 8.503 -11.132 1.00 49.16 89 PRO A N 1
ATOM 747 C CA . PRO A 1 89 ? 25.049 7.760 -11.051 1.00 49.16 89 PRO A CA 1
ATOM 748 C C . PRO A 1 89 ? 25.309 6.304 -11.414 1.00 49.16 89 PRO A C 1
ATOM 750 O O . PRO A 1 89 ? 25.413 5.961 -12.586 1.00 49.16 89 PRO A O 1
ATOM 753 N N . HIS A 1 90 ? 25.379 5.434 -10.411 1.00 48.59 90 HIS A N 1
ATOM 754 C CA . HIS A 1 90 ? 25.164 4.015 -10.638 1.00 48.59 90 HIS A CA 1
ATOM 755 C C . HIS A 1 90 ? 23.954 3.539 -9.841 1.00 48.59 90 HIS A C 1
ATOM 757 O O . HIS A 1 90 ? 23.783 3.835 -8.661 1.00 48.59 90 HIS A O 1
ATOM 763 N N . ASN A 1 91 ? 23.130 2.763 -10.535 1.00 51.19 91 ASN A N 1
ATOM 764 C CA . ASN A 1 91 ? 22.158 1.822 -10.003 1.00 51.19 91 ASN A CA 1
ATOM 765 C C . ASN A 1 91 ? 20.821 2.324 -9.466 1.00 51.19 91 ASN A C 1
ATOM 767 O O . ASN A 1 91 ? 19.916 1.516 -9.506 1.00 51.19 91 ASN A O 1
ATOM 771 N N . GLU A 1 92 ? 20.581 3.568 -9.054 1.00 47.94 92 GLU A N 1
ATOM 772 C CA . GLU A 1 92 ? 19.236 3.903 -8.523 1.00 47.94 92 GLU A CA 1
ATOM 773 C C . GLU A 1 92 ? 18.122 3.906 -9.592 1.00 47.94 92 GLU A C 1
ATOM 775 O O . GLU A 1 92 ? 17.029 3.391 -9.343 1.00 47.94 92 GLU A O 1
ATOM 780 N N . GLU A 1 93 ? 18.419 4.403 -10.800 1.00 45.19 93 GLU A N 1
ATOM 781 C CA . GLU A 1 93 ? 17.516 4.337 -11.964 1.00 45.19 93 GLU A CA 1
ATOM 782 C C . GLU A 1 93 ? 17.295 2.889 -12.423 1.00 45.19 93 GLU A C 1
ATOM 784 O O . GLU A 1 93 ? 16.156 2.475 -12.623 1.00 45.19 93 GLU A O 1
ATOM 789 N N . ILE A 1 94 ? 18.364 2.086 -12.486 1.00 43.84 94 ILE A N 1
ATOM 790 C CA . ILE A 1 94 ? 18.314 0.669 -12.890 1.00 43.84 94 ILE A CA 1
ATOM 791 C C . ILE A 1 94 ? 17.620 -0.186 -11.812 1.00 43.84 94 ILE A C 1
ATOM 793 O O . ILE A 1 94 ? 16.852 -1.090 -12.127 1.00 43.84 94 ILE A O 1
ATOM 797 N N . ALA A 1 95 ? 17.832 0.140 -10.537 1.00 41.47 95 ALA A N 1
ATOM 798 C CA . ALA A 1 95 ? 17.242 -0.507 -9.370 1.00 41.47 95 ALA A CA 1
ATOM 799 C C . ALA A 1 95 ? 15.776 -0.193 -9.152 1.00 41.47 95 ALA A C 1
ATOM 801 O O . ALA A 1 95 ? 15.088 -0.916 -8.440 1.00 41.47 95 ALA A O 1
ATOM 802 N N . SER A 1 96 ? 15.309 0.931 -9.687 1.00 45.59 96 SER A N 1
ATOM 803 C CA . SER A 1 96 ? 13.897 1.271 -9.599 1.00 45.59 96 SER A CA 1
ATOM 804 C C . SER A 1 96 ? 13.050 0.392 -10.504 1.00 45.59 96 SER A C 1
ATOM 806 O O . SER A 1 96 ? 11.831 0.519 -10.463 1.00 45.59 96 SER A O 1
ATOM 808 N N . GLY A 1 97 ? 13.662 -0.399 -11.399 1.00 41.72 97 GLY A N 1
ATOM 809 C CA . GLY A 1 97 ? 12.952 -1.033 -12.508 1.00 41.72 97 GLY A CA 1
ATOM 810 C C . GLY A 1 97 ? 12.207 -0.023 -13.394 1.00 41.72 97 GLY A C 1
ATOM 811 O O . GLY A 1 97 ? 11.500 -0.415 -14.313 1.00 41.72 97 GLY A O 1
ATOM 812 N N . THR A 1 98 ? 12.357 1.280 -13.137 1.00 42.72 98 THR A N 1
ATOM 813 C CA . THR A 1 98 ? 11.563 2.362 -13.706 1.00 42.72 98 THR A CA 1
ATOM 814 C C . THR A 1 98 ? 12.397 3.075 -14.756 1.00 42.72 98 THR A C 1
ATOM 816 O O . THR A 1 98 ? 12.666 4.270 -14.679 1.00 42.72 98 THR A O 1
ATOM 819 N N . LEU A 1 99 ? 12.796 2.341 -15.790 1.00 40.22 99 LEU A N 1
ATOM 820 C CA . LEU A 1 99 ? 12.921 2.988 -17.084 1.00 40.22 99 LEU A CA 1
ATOM 821 C C . LEU A 1 99 ? 11.494 3.094 -17.641 1.00 40.22 99 LEU A C 1
ATOM 823 O O . LEU A 1 99 ? 10.898 2.110 -18.061 1.00 40.22 99 LEU A O 1
ATOM 827 N N . THR A 1 100 ? 10.970 4.324 -17.614 1.00 50.00 100 THR A N 1
ATOM 828 C CA . THR A 1 100 ? 9.845 4.890 -18.394 1.00 50.00 100 THR A CA 1
ATOM 829 C C . THR A 1 100 ? 8.403 4.828 -17.863 1.00 50.00 100 THR A C 1
ATOM 831 O O . THR A 1 100 ? 7.692 5.804 -18.077 1.00 50.00 100 THR A O 1
ATOM 834 N N . ALA A 1 101 ? 7.958 3.810 -17.118 1.00 56.94 101 ALA A N 1
ATOM 835 C CA . ALA A 1 101 ? 6.537 3.703 -16.745 1.00 56.94 101 ALA A CA 1
ATOM 836 C C . ALA A 1 101 ? 6.163 4.430 -15.437 1.00 56.94 101 ALA A C 1
ATOM 838 O O . ALA A 1 101 ? 6.784 4.238 -14.392 1.00 56.94 101 ALA A O 1
ATOM 839 N N . ASN A 1 102 ? 5.083 5.212 -15.439 1.00 72.88 102 ASN A N 1
ATOM 840 C CA . ASN A 1 102 ? 4.573 5.858 -14.229 1.00 72.88 102 ASN A CA 1
ATOM 841 C C . ASN A 1 102 ? 3.960 4.849 -13.225 1.00 72.88 102 ASN A C 1
ATOM 843 O O . ASN A 1 102 ? 2.760 4.580 -13.272 1.00 72.88 102 ASN A O 1
ATOM 847 N N . PHE A 1 103 ? 4.757 4.378 -12.252 1.00 79.38 103 P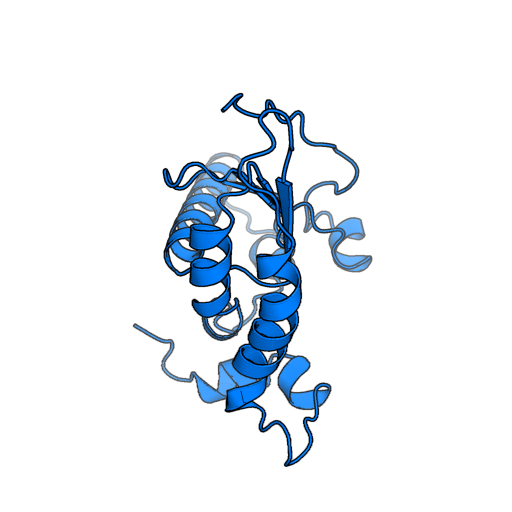HE A N 1
ATOM 848 C CA . PHE A 1 103 ? 4.345 3.464 -11.162 1.00 79.38 103 PHE A CA 1
ATOM 849 C C . PHE A 1 103 ? 3.030 3.851 -10.478 1.00 79.38 103 PHE A C 1
ATOM 851 O O . PHE A 1 103 ? 2.248 2.987 -10.100 1.00 79.38 103 PHE A O 1
ATOM 858 N N . SER A 1 104 ? 2.736 5.149 -10.337 1.00 80.81 104 SER A N 1
ATOM 859 C CA . SER A 1 104 ? 1.505 5.563 -9.650 1.00 80.81 104 SER A CA 1
ATOM 860 C C . SER A 1 104 ? 0.214 5.142 -10.352 1.00 80.81 104 SER A C 1
ATOM 862 O O . SER A 1 104 ? -0.825 5.132 -9.701 1.00 80.81 104 SER A O 1
ATOM 864 N N . LEU A 1 105 ? 0.278 4.778 -11.637 1.00 82.06 105 LEU A N 1
ATOM 865 C CA . LEU A 1 105 ? -0.866 4.267 -12.393 1.00 82.06 105 LEU A CA 1
ATOM 866 C C . LEU A 1 105 ? -1.259 2.841 -11.993 1.00 82.06 105 LEU A C 1
ATOM 868 O O . LEU A 1 105 ? -2.417 2.475 -12.150 1.00 82.06 105 LEU A O 1
ATOM 872 N N . VAL A 1 106 ? -0.314 2.058 -11.472 1.00 83.94 106 VAL A N 1
ATOM 873 C CA . VAL A 1 106 ? -0.506 0.638 -11.123 1.00 83.94 106 VAL A CA 1
ATOM 874 C C . VAL A 1 106 ? -0.263 0.351 -9.644 1.00 83.94 106 VAL A C 1
ATOM 876 O O . VAL A 1 106 ? -0.381 -0.780 -9.188 1.00 83.94 106 VAL A O 1
ATOM 879 N N . ALA A 1 107 ? 0.064 1.385 -8.870 1.00 86.81 107 ALA A N 1
ATOM 880 C CA . ALA A 1 107 ? 0.501 1.218 -7.497 1.00 86.81 107 ALA 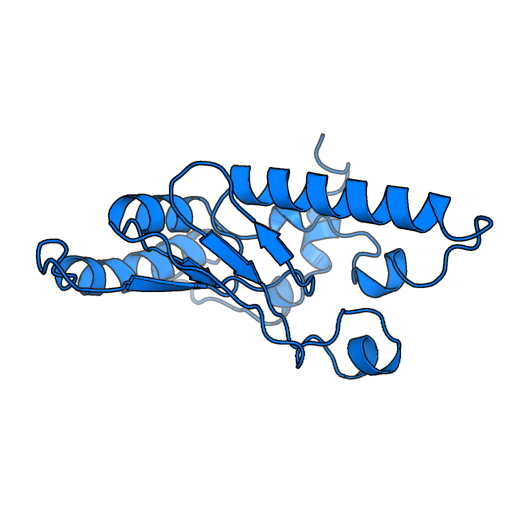A CA 1
ATOM 881 C C . ALA A 1 107 ? -0.562 0.609 -6.579 1.00 86.81 107 ALA A C 1
ATOM 883 O O . ALA A 1 107 ? -0.187 0.008 -5.578 1.00 86.81 107 ALA A O 1
ATOM 884 N N . GLY A 1 108 ? -1.853 0.777 -6.888 1.00 89.38 108 GLY A N 1
ATOM 885 C CA . GLY A 1 108 ? -2.961 0.196 -6.134 1.00 89.38 108 GLY A CA 1
ATOM 886 C C . GLY A 1 108 ? -4.276 0.959 -6.280 1.00 89.38 108 GLY A C 1
ATOM 887 O O . GLY A 1 108 ? -4.530 1.582 -7.308 1.00 89.38 108 GLY A O 1
ATOM 888 N N . THR A 1 109 ? -5.134 0.897 -5.256 1.00 90.06 109 THR A N 1
ATOM 889 C CA . THR A 1 109 ? -6.510 1.428 -5.298 1.00 90.06 109 THR A CA 1
ATOM 890 C C . THR A 1 109 ? -6.928 2.064 -3.973 1.00 90.06 109 THR A C 1
ATOM 892 O O . THR A 1 109 ? -6.623 1.531 -2.910 1.00 90.06 109 THR A O 1
ATOM 895 N N . GLU A 1 110 ? -7.690 3.162 -4.033 1.00 90.75 110 GLU A N 1
ATOM 896 C CA . GLU A 1 110 ? -8.249 3.836 -2.845 1.00 90.75 110 GLU A CA 1
ATOM 897 C C . GLU A 1 110 ? -9.280 2.973 -2.100 1.00 90.75 110 GLU A C 1
ATOM 899 O O . GLU A 1 110 ? -9.524 3.186 -0.918 1.00 90.75 110 GLU A O 1
ATOM 904 N N . LEU A 1 111 ? -9.825 1.938 -2.742 1.00 92.56 111 LEU A N 1
ATOM 905 C CA . LEU A 1 111 ? -10.742 0.995 -2.095 1.00 92.56 111 LEU A CA 1
ATOM 906 C C . LEU A 1 111 ? -10.068 0.205 -0.957 1.00 92.56 111 LEU A C 1
ATOM 908 O O . LEU A 1 111 ? -10.716 -0.161 0.022 1.00 92.56 111 LEU A O 1
ATOM 912 N N . LEU A 1 112 ? -8.754 -0.041 -1.052 1.00 91.75 112 LEU A N 1
ATOM 913 C CA . LEU A 1 112 ? -7.995 -0.652 0.044 1.00 91.75 112 LEU A CA 1
ATOM 914 C C . LEU A 1 112 ? -7.841 0.322 1.217 1.00 91.75 112 LEU A C 1
ATOM 916 O O . LEU A 1 112 ? -7.927 -0.101 2.369 1.00 91.75 112 LEU A O 1
ATOM 920 N N . ASP A 1 113 ? -7.661 1.617 0.940 1.00 92.12 113 ASP A N 1
ATOM 921 C CA . ASP A 1 113 ? -7.620 2.670 1.964 1.00 92.12 113 ASP A CA 1
ATOM 922 C C . ASP A 1 113 ? -8.911 2.693 2.792 1.00 92.12 113 ASP A C 1
ATOM 924 O O . ASP A 1 113 ? -8.873 2.799 4.016 1.00 92.12 113 ASP A O 1
ATOM 928 N N . GLU A 1 114 ? -10.067 2.543 2.142 1.00 92.19 114 GLU A N 1
ATOM 929 C CA . GLU A 1 114 ? -11.368 2.478 2.818 1.00 92.19 114 GLU A CA 1
ATOM 930 C C . GLU A 1 114 ? -11.445 1.289 3.783 1.00 92.19 114 GLU A C 1
ATOM 932 O O . GLU A 1 114 ? -11.844 1.450 4.940 1.00 92.19 114 GLU A O 1
ATOM 937 N N . GLN A 1 115 ? -10.985 0.108 3.360 1.00 91.81 115 GLN A N 1
ATOM 938 C CA . GLN A 1 115 ? -10.936 -1.065 4.235 1.00 91.81 115 GLN A CA 1
ATOM 939 C C . GLN A 1 115 ? -9.959 -0.874 5.398 1.00 91.81 115 GLN A C 1
ATOM 941 O O . GLN A 1 115 ? -10.294 -1.208 6.535 1.00 91.81 115 GLN A O 1
ATOM 946 N N . LEU A 1 116 ? -8.784 -0.284 5.164 1.00 92.12 116 LEU A N 1
ATOM 947 C CA . LEU A 1 116 ? -7.833 0.017 6.237 1.00 92.12 116 LEU A CA 1
ATOM 948 C C . LEU A 1 116 ? -8.395 1.011 7.249 1.00 92.12 116 LEU A C 1
ATOM 950 O O . LEU A 1 116 ? -8.243 0.792 8.450 1.00 92.12 116 LEU A O 1
ATOM 954 N N . LYS A 1 117 ? -9.103 2.050 6.796 1.00 90.12 117 LYS A N 1
ATOM 955 C CA . LYS A 1 117 ? -9.770 3.009 7.688 1.00 90.12 117 LYS A CA 1
ATOM 956 C C . LYS A 1 117 ? -10.840 2.353 8.545 1.00 90.12 117 LYS A C 1
ATOM 958 O O . LYS A 1 117 ? -11.008 2.760 9.689 1.00 90.12 117 LYS A O 1
ATOM 963 N N . LEU A 1 118 ? -11.542 1.349 8.020 1.00 89.00 118 LEU A N 1
ATOM 964 C CA . LEU A 1 118 ? -12.511 0.573 8.791 1.00 89.00 118 LEU A CA 1
ATOM 965 C C . LEU A 1 118 ? -11.820 -0.332 9.813 1.00 89.00 118 LEU A C 1
ATOM 967 O O . LEU A 1 118 ? -12.287 -0.429 10.946 1.00 89.00 118 LEU A O 1
ATOM 971 N N . ILE A 1 119 ? -10.747 -1.021 9.427 1.00 90.62 119 ILE A N 1
ATOM 972 C CA . ILE A 1 119 ? -10.051 -1.993 10.283 1.00 90.62 119 ILE A CA 1
ATOM 973 C C . ILE A 1 119 ? -9.223 -1.294 11.369 1.00 90.62 119 ILE A C 1
ATOM 975 O O . ILE A 1 119 ? -9.169 -1.791 12.491 1.00 90.62 119 ILE A O 1
ATOM 979 N N . GLN A 1 120 ? -8.597 -0.158 11.045 1.00 90.06 120 GLN A N 1
ATOM 980 C CA . GLN A 1 120 ? -7.610 0.536 11.879 1.00 90.06 120 GLN A CA 1
ATOM 981 C C . GLN A 1 120 ? -6.536 -0.427 12.425 1.00 90.06 120 GLN A C 1
ATOM 983 O O . GLN A 1 120 ? -6.390 -0.557 13.646 1.00 90.06 120 GLN A O 1
ATOM 988 N N . PRO A 1 121 ? -5.808 -1.158 11.561 1.00 90.75 121 PRO A N 1
ATOM 989 C CA . PRO A 1 121 ? -4.780 -2.079 12.027 1.00 90.75 121 PRO A CA 1
ATOM 990 C C . PRO A 1 121 ? -3.610 -1.315 12.652 1.00 90.75 121 PRO A C 1
ATOM 992 O O . PRO A 1 121 ? -3.338 -0.176 12.285 1.00 90.75 121 PRO A O 1
ATOM 995 N N . GLN A 1 122 ? -2.867 -1.947 13.559 1.00 90.44 122 GLN A N 1
ATOM 996 C CA . GLN A 1 122 ? -1.621 -1.351 14.056 1.00 90.44 122 GLN A CA 1
ATOM 997 C C . GLN A 1 122 ? -0.546 -1.280 12.962 1.00 90.44 122 GLN A C 1
ATOM 999 O O . GLN A 1 122 ? 0.352 -0.439 13.013 1.00 90.44 122 GLN A O 1
ATOM 1004 N N . MET A 1 123 ? -0.624 -2.186 11.987 1.00 91.56 123 MET A N 1
ATOM 1005 C CA . MET A 1 123 ? 0.340 -2.296 10.905 1.00 91.56 123 MET A CA 1
ATOM 1006 C C . MET A 1 123 ? -0.323 -2.735 9.608 1.00 91.56 123 MET A C 1
ATOM 1008 O O . MET A 1 123 ? -1.158 -3.644 9.599 1.00 91.56 123 MET A O 1
ATOM 1012 N N . HIS A 1 124 ? 0.142 -2.148 8.514 1.00 94.19 124 HIS A N 1
ATOM 1013 C CA . HIS A 1 124 ? -0.135 -2.616 7.172 1.00 94.19 124 HIS A CA 1
ATOM 1014 C C . HIS A 1 124 ? 1.165 -2.952 6.433 1.00 94.19 124 HIS A C 1
ATOM 1016 O O . HIS A 1 124 ? 2.020 -2.086 6.236 1.00 94.19 124 HIS A O 1
ATOM 1022 N N . VAL A 1 125 ? 1.312 -4.210 6.019 1.00 94.25 125 VAL A N 1
ATOM 1023 C CA . VAL A 1 125 ? 2.453 -4.672 5.220 1.00 94.25 125 VAL A CA 1
ATOM 1024 C C . VAL A 1 125 ? 2.094 -4.607 3.738 1.00 94.25 125 VAL A C 1
ATOM 1026 O O . VAL A 1 125 ? 1.150 -5.260 3.303 1.00 94.25 125 VAL A O 1
ATOM 1029 N N . PHE A 1 126 ? 2.844 -3.843 2.954 1.00 93.38 126 PHE A N 1
ATOM 1030 C CA . PHE A 1 126 ? 2.607 -3.681 1.519 1.00 93.38 126 PHE A CA 1
ATOM 1031 C C . PHE A 1 126 ? 3.831 -4.082 0.686 1.00 93.38 126 PHE A C 1
ATOM 1033 O O . PHE A 1 126 ? 4.894 -4.354 1.240 1.00 93.38 126 PHE A O 1
ATOM 1040 N N . GLY A 1 127 ? 3.677 -4.150 -0.640 1.00 88.56 127 GLY A N 1
ATOM 1041 C CA . GLY A 1 127 ? 4.718 -4.592 -1.569 1.00 88.56 127 GLY A CA 1
ATOM 1042 C C . GLY A 1 127 ? 4.785 -3.776 -2.862 1.00 88.56 127 GLY A C 1
ATOM 1043 O O . GLY A 1 127 ? 4.709 -2.545 -2.852 1.00 88.56 127 GLY A O 1
ATOM 1044 N N . HIS A 1 128 ? 4.959 -4.489 -3.980 1.00 87.19 128 HIS A N 1
ATOM 1045 C CA . HIS A 1 128 ? 4.930 -4.012 -5.371 1.00 87.19 128 HIS A CA 1
ATOM 1046 C C . HIS A 1 128 ? 6.087 -3.095 -5.808 1.00 87.19 128 HIS A C 1
ATOM 1048 O O . HIS A 1 128 ? 6.646 -3.280 -6.881 1.00 87.19 128 HIS A O 1
ATOM 1054 N N . SER A 1 129 ? 6.526 -2.158 -4.970 1.00 82.88 129 SER A N 1
ATOM 1055 C CA . SER A 1 129 ? 7.532 -1.154 -5.353 1.00 82.88 129 SER A CA 1
ATOM 1056 C C . SER A 1 129 ? 8.986 -1.642 -5.369 1.00 82.88 129 SER A C 1
ATOM 1058 O O . SER A 1 129 ? 9.865 -0.914 -5.816 1.00 82.88 129 SER A O 1
ATOM 1060 N N . HIS A 1 130 ? 9.267 -2.824 -4.809 1.00 85.62 130 HIS A N 1
ATOM 1061 C CA . HIS A 1 130 ? 10.629 -3.339 -4.581 1.00 85.62 130 HIS A CA 1
ATOM 1062 C C . HIS A 1 130 ? 11.524 -2.401 -3.743 1.00 85.62 130 HIS A C 1
ATOM 1064 O O . HIS A 1 130 ? 12.738 -2.583 -3.668 1.00 85.62 130 HIS A O 1
ATOM 1070 N N . ARG A 1 131 ? 10.936 -1.420 -3.041 1.00 84.50 131 ARG A N 1
ATOM 1071 C CA . ARG A 1 131 ? 11.656 -0.506 -2.150 1.00 84.50 131 ARG A CA 1
ATOM 1072 C C . ARG A 1 131 ? 11.353 -0.780 -0.692 1.00 84.50 131 ARG A C 1
ATOM 1074 O O . ARG A 1 131 ? 10.221 -0.628 -0.245 1.00 84.50 131 ARG A O 1
ATOM 1081 N N . LYS A 1 132 ? 12.391 -1.145 0.048 1.00 87.06 132 LYS A N 1
ATOM 1082 C CA . LYS A 1 132 ? 12.332 -1.307 1.493 1.00 87.06 132 LYS A CA 1
ATOM 1083 C C . LYS A 1 132 ? 12.029 0.046 2.157 1.00 87.06 132 LYS A C 1
ATOM 1085 O O . LYS A 1 132 ? 12.689 1.040 1.858 1.00 87.06 132 LYS A O 1
ATOM 1090 N N . MET A 1 133 ? 10.999 0.100 3.005 1.00 87.31 133 MET A N 1
ATOM 1091 C CA . MET A 1 133 ? 10.618 1.306 3.754 1.00 87.31 133 MET A CA 1
ATOM 1092 C C . MET A 1 133 ? 9.671 1.052 4.930 1.00 87.31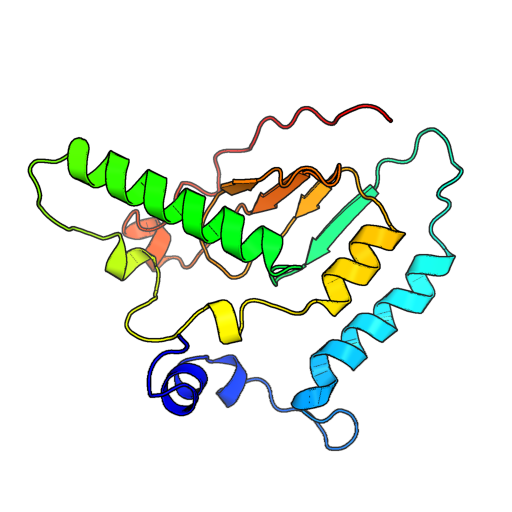 133 MET A C 1
ATOM 1094 O O . MET A 1 133 ? 8.847 0.136 4.909 1.00 87.31 133 MET A O 1
ATOM 1098 N N . ILE A 1 134 ? 9.745 1.951 5.914 1.00 90.88 134 ILE A N 1
ATOM 1099 C CA . ILE A 1 134 ? 8.737 2.136 6.959 1.00 90.88 134 ILE A CA 1
ATOM 1100 C C . ILE A 1 134 ? 8.191 3.553 6.817 1.00 90.88 134 ILE A C 1
ATOM 1102 O O . ILE A 1 134 ? 8.968 4.505 6.797 1.00 90.88 134 ILE A O 1
ATOM 1106 N N . LEU A 1 135 ? 6.872 3.693 6.736 1.00 90.69 135 LEU A N 1
ATOM 1107 C CA . LEU A 1 135 ? 6.189 4.976 6.631 1.00 90.69 135 LEU A CA 1
ATOM 1108 C C . LEU A 1 135 ? 5.139 5.116 7.738 1.00 90.69 135 LEU A C 1
ATOM 1110 O O . LEU A 1 135 ? 4.455 4.159 8.106 1.00 90.69 135 LEU A O 1
ATOM 1114 N N . ASP A 1 136 ? 5.001 6.340 8.231 1.00 90.75 136 ASP A N 1
ATOM 1115 C CA . ASP A 1 136 ? 3.896 6.797 9.067 1.00 90.75 136 ASP A CA 1
ATOM 1116 C C . ASP A 1 136 ? 3.326 8.052 8.400 1.00 90.75 136 ASP A C 1
ATOM 1118 O O . ASP A 1 136 ? 4.067 8.987 8.089 1.00 90.75 136 ASP A O 1
ATOM 1122 N N . ILE A 1 137 ? 2.025 8.037 8.111 1.00 91.25 137 ILE A N 1
ATOM 1123 C CA . ILE A 1 137 ? 1.329 9.140 7.434 1.00 91.25 137 ILE A CA 1
ATOM 1124 C C . ILE A 1 137 ? 0.329 9.857 8.352 1.00 91.25 137 ILE A C 1
ATOM 1126 O O . ILE A 1 137 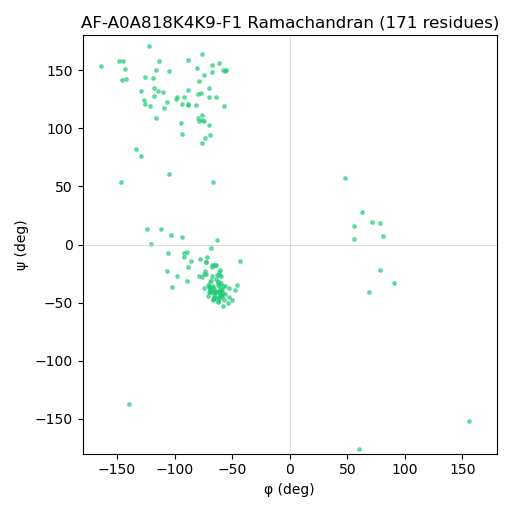? -0.488 10.647 7.872 1.00 91.25 137 ILE A O 1
ATOM 1130 N N . GLY A 1 138 ? 0.395 9.605 9.663 1.00 89.81 138 GLY A N 1
ATOM 1131 C CA . GLY A 1 138 ? -0.409 10.283 10.681 1.00 89.81 138 GLY A CA 1
ATOM 1132 C C . GLY A 1 138 ? -1.855 9.798 10.795 1.00 89.81 138 GLY A C 1
ATOM 1133 O O . GLY A 1 138 ? -2.690 10.512 11.343 1.00 89.81 138 GLY A O 1
ATOM 1134 N N . ASP A 1 139 ? -2.179 8.613 10.280 1.00 90.31 139 ASP A N 1
ATOM 1135 C CA . ASP A 1 139 ? -3.507 7.989 10.382 1.00 90.31 139 ASP A CA 1
ATOM 1136 C C . ASP A 1 139 ? -3.583 6.869 11.433 1.00 90.31 139 ASP A C 1
ATOM 1138 O O . ASP A 1 139 ? -4.599 6.185 11.540 1.00 90.31 139 ASP A O 1
ATOM 1142 N N . GLY A 1 140 ? -2.520 6.702 12.226 1.00 89.44 140 GLY A N 1
ATOM 1143 C CA . GLY A 1 140 ? -2.434 5.689 13.277 1.00 89.44 140 GLY A CA 1
ATOM 1144 C C . GLY A 1 140 ? -2.072 4.288 12.777 1.00 89.44 140 GLY A C 1
ATOM 1145 O O . GLY A 1 140 ? -2.091 3.351 13.578 1.00 89.44 140 GLY A O 1
ATOM 1146 N N . ILE A 1 141 ? -1.728 4.130 11.494 1.00 91.62 141 ILE A N 1
ATOM 1147 C CA . ILE A 1 141 ? -1.299 2.865 10.892 1.00 91.62 141 ILE A CA 1
ATOM 1148 C C . ILE A 1 141 ? 0.191 2.950 10.548 1.00 91.62 141 ILE A C 1
ATOM 1150 O O . ILE A 1 141 ? 0.647 3.882 9.887 1.00 91.62 141 ILE A O 1
ATOM 1154 N N . LYS A 1 142 ? 0.970 1.938 10.949 1.00 92.94 142 LYS A N 1
ATOM 1155 C CA . LYS A 1 142 ? 2.371 1.814 10.524 1.00 92.94 142 LYS A CA 1
ATOM 1156 C C . LYS A 1 142 ? 2.466 1.034 9.216 1.00 92.94 142 LYS A C 1
ATOM 1158 O O . LYS A 1 142 ? 2.074 -0.131 9.163 1.00 92.94 142 LYS A O 1
ATOM 1163 N N . TYR A 1 143 ? 3.006 1.654 8.173 1.00 93.31 143 TYR A N 1
ATOM 1164 C CA . TYR A 1 143 ? 3.129 1.057 6.844 1.00 93.31 143 TYR A CA 1
ATOM 1165 C C . TYR A 1 143 ? 4.528 0.500 6.637 1.00 93.31 143 TYR A C 1
ATOM 1167 O O . TYR A 1 143 ? 5.510 1.223 6.789 1.00 93.31 143 TYR A O 1
ATOM 1175 N N . ILE A 1 144 ? 4.634 -0.775 6.275 1.00 92.38 144 ILE A N 1
ATOM 1176 C CA . ILE A 1 144 ? 5.924 -1.454 6.127 1.00 92.38 144 ILE A CA 1
ATOM 1177 C C . ILE A 1 144 ? 5.995 -2.160 4.784 1.00 92.38 144 ILE A C 1
ATOM 1179 O O . ILE A 1 144 ? 5.103 -2.921 4.427 1.00 92.38 144 ILE A O 1
ATOM 1183 N N . ASN A 1 145 ? 7.096 -1.954 4.075 1.00 91.25 145 ASN A N 1
ATOM 1184 C CA . ASN A 1 145 ? 7.454 -2.718 2.895 1.00 91.25 145 ASN A CA 1
ATOM 1185 C C . ASN A 1 145 ? 8.856 -3.294 3.089 1.00 91.25 145 ASN A C 1
ATOM 1187 O O . ASN A 1 145 ? 9.816 -2.549 3.277 1.00 91.25 145 ASN A O 1
ATOM 1191 N N . ASN A 1 146 ? 8.975 -4.619 3.041 1.00 90.56 146 ASN A N 1
ATOM 1192 C CA . ASN A 1 146 ? 10.256 -5.325 3.059 1.00 90.56 146 ASN A CA 1
ATOM 1193 C C . ASN A 1 146 ? 10.292 -6.326 1.894 1.00 90.56 146 ASN A C 1
ATOM 1195 O O . ASN A 1 146 ? 10.038 -7.517 2.089 1.00 90.56 146 ASN A O 1
ATOM 1199 N N . PRO A 1 147 ? 10.502 -5.847 0.659 1.00 88.12 147 PRO A N 1
ATOM 1200 C CA . PRO A 1 147 ? 10.360 -6.675 -0.525 1.00 88.12 147 PRO A CA 1
ATOM 1201 C C . PRO A 1 147 ? 11.584 -7.570 -0.723 1.00 88.12 147 PRO A C 1
ATOM 1203 O O . PRO A 1 147 ? 12.719 -7.133 -0.572 1.00 88.12 147 PRO A O 1
ATOM 1206 N N . LEU A 1 148 ? 11.352 -8.812 -1.151 1.00 88.75 148 LEU A N 1
ATOM 1207 C CA . LEU A 1 148 ? 12.425 -9.742 -1.518 1.00 88.75 148 LEU A CA 1
ATOM 1208 C C . LEU A 1 148 ? 13.159 -9.320 -2.808 1.00 88.75 148 LEU A C 1
ATOM 1210 O O . LEU A 1 148 ? 14.345 -9.615 -2.964 1.00 88.75 148 LEU A O 1
ATOM 1214 N N . GLY A 1 149 ? 12.437 -8.679 -3.734 1.00 84.19 149 GLY A N 1
ATOM 1215 C CA . GLY A 1 149 ? 12.895 -8.325 -5.081 1.00 84.19 149 GLY A CA 1
ATOM 1216 C C . GLY A 1 149 ? 13.298 -9.526 -5.945 1.00 84.19 149 GLY A C 1
ATOM 1217 O O . GLY A 1 149 ? 13.176 -10.695 -5.559 1.00 84.19 149 GLY A O 1
ATOM 1218 N N . TYR A 1 150 ? 13.800 -9.248 -7.140 1.00 83.06 150 TYR A N 1
ATOM 1219 C CA . TYR A 1 150 ? 14.328 -10.247 -8.062 1.00 83.06 150 TYR A CA 1
ATOM 1220 C C . TYR A 1 150 ? 15.761 -10.660 -7.691 1.00 83.06 150 TYR A C 1
ATOM 1222 O O . TYR A 1 150 ? 16.519 -9.848 -7.156 1.00 83.06 150 TYR A O 1
ATOM 1230 N N . PRO A 1 151 ? 16.191 -11.898 -8.019 1.00 86.25 151 PRO A N 1
ATOM 1231 C CA . PRO A 1 151 ? 17.572 -12.341 -7.801 1.00 86.25 151 PRO A CA 1
ATOM 1232 C C . PRO A 1 151 ? 18.608 -11.357 -8.348 1.00 86.25 151 PRO A C 1
ATOM 1234 O O . PRO A 1 151 ? 19.482 -10.914 -7.611 1.00 86.25 151 PRO A O 1
ATOM 1237 N N . ARG A 1 152 ? 18.415 -10.902 -9.591 1.00 81.69 152 ARG A N 1
ATOM 1238 C CA . ARG A 1 152 ? 19.291 -9.927 -10.249 1.00 81.69 152 ARG A CA 1
ATOM 1239 C C . ARG A 1 152 ? 19.330 -8.571 -9.540 1.00 81.69 152 ARG A C 1
ATOM 1241 O O . ARG A 1 152 ? 20.354 -7.899 -9.578 1.00 81.69 152 ARG A O 1
ATOM 1248 N N . GLU A 1 153 ? 18.232 -8.144 -8.917 1.00 79.81 153 GLU A N 1
ATOM 1249 C CA . GLU A 1 153 ? 18.211 -6.899 -8.140 1.00 79.81 153 GLU A CA 1
ATOM 1250 C C . GLU A 1 153 ? 19.031 -7.044 -6.858 1.00 79.81 153 GLU A C 1
ATOM 1252 O O . GLU A 1 153 ? 19.804 -6.150 -6.521 1.00 79.81 153 GLU A O 1
ATOM 1257 N N . ARG A 1 154 ? 18.930 -8.193 -6.180 1.00 84.19 154 ARG A N 1
ATOM 1258 C CA . ARG A 1 154 ? 19.738 -8.487 -4.989 1.00 84.19 154 ARG A CA 1
ATOM 1259 C C . ARG A 1 154 ? 21.222 -8.622 -5.316 1.00 84.19 154 ARG A C 1
ATOM 1261 O O . ARG A 1 154 ? 22.045 -8.008 -4.649 1.00 84.19 154 ARG A O 1
ATOM 1268 N N . GLU A 1 155 ? 21.557 -9.390 -6.349 1.00 82.00 155 GLU A N 1
ATOM 1269 C CA . GLU A 1 155 ? 22.941 -9.635 -6.782 1.00 82.00 155 GLU A CA 1
ATOM 1270 C C . GLU A 1 155 ? 23.670 -8.344 -7.172 1.00 82.00 155 GLU A C 1
ATOM 1272 O O . GLU A 1 155 ? 24.865 -8.211 -6.925 1.00 82.00 155 GLU A O 1
ATOM 1277 N N . ASN A 1 156 ? 22.945 -7.370 -7.728 1.00 78.31 156 ASN A N 1
ATOM 1278 C CA . ASN A 1 156 ? 23.495 -6.078 -8.140 1.00 78.31 156 ASN A CA 1
ATOM 1279 C C . ASN A 1 156 ? 23.368 -4.978 -7.067 1.00 78.31 156 ASN A C 1
ATOM 1281 O O . ASN A 1 156 ? 23.658 -3.816 -7.357 1.00 78.31 156 ASN A O 1
ATOM 1285 N N . GLY A 1 157 ? 22.906 -5.306 -5.852 1.00 75.75 157 GLY A N 1
ATOM 1286 C CA . GLY A 1 157 ? 22.732 -4.336 -4.762 1.00 75.75 157 GLY A CA 1
ATOM 1287 C C . GLY A 1 157 ? 21.716 -3.231 -5.072 1.00 75.75 157 GLY A C 1
ATOM 1288 O O . GLY A 1 157 ? 21.848 -2.108 -4.594 1.00 75.75 157 GLY A O 1
ATOM 1289 N N . LEU A 1 158 ? 20.727 -3.525 -5.918 1.00 73.38 158 LEU A N 1
ATOM 1290 C CA . LEU A 1 158 ? 19.694 -2.583 -6.359 1.00 73.38 158 LEU A CA 1
ATOM 1291 C C . LEU A 1 158 ? 18.602 -2.388 -5.300 1.00 73.38 158 LEU A C 1
ATOM 1293 O O . LEU A 1 158 ? 17.961 -1.338 -5.223 1.00 73.38 158 LEU A O 1
ATOM 1297 N N . ILE A 1 159 ? 18.395 -3.400 -4.469 1.00 78.00 159 ILE A N 1
ATOM 1298 C CA . ILE A 1 159 ? 17.481 -3.344 -3.336 1.00 78.00 159 ILE A CA 1
ATOM 1299 C C . ILE A 1 159 ? 18.265 -3.510 -2.042 1.00 78.00 159 ILE A C 1
ATOM 1301 O O . ILE A 1 159 ? 19.300 -4.177 -2.004 1.00 78.00 159 ILE A O 1
ATOM 1305 N N . GLU A 1 160 ? 17.759 -2.899 -0.977 1.00 82.00 160 GLU A N 1
ATOM 1306 C CA . GLU A 1 160 ? 18.279 -3.142 0.365 1.00 82.00 160 GLU A CA 1
ATOM 1307 C C . GLU A 1 160 ? 18.111 -4.609 0.760 1.00 82.00 160 GLU A C 1
ATOM 1309 O O . GLU A 1 160 ? 17.228 -5.306 0.253 1.00 82.00 160 GLU A O 1
ATOM 1314 N N . SER A 1 161 ? 18.942 -5.069 1.698 1.00 81.94 161 SER A N 1
ATOM 1315 C CA . SER A 1 161 ? 18.894 -6.447 2.175 1.00 81.94 161 SER A CA 1
ATOM 1316 C C . SER A 1 161 ? 17.496 -6.780 2.721 1.00 81.94 161 SER A C 1
ATOM 1318 O O . SER A 1 161 ? 17.059 -6.172 3.710 1.00 81.94 161 SER A O 1
ATOM 1320 N N . PRO A 1 162 ? 16.795 -7.770 2.133 1.00 82.19 162 PRO A N 1
ATOM 1321 C CA . PRO A 1 162 ? 15.490 -8.200 2.631 1.00 82.19 162 PRO A CA 1
ATOM 1322 C C . PRO A 1 162 ? 15.606 -8.984 3.946 1.00 82.19 162 PRO A C 1
ATOM 1324 O O . PRO A 1 162 ? 14.609 -9.184 4.638 1.00 82.19 162 PRO A O 1
ATOM 1327 N N . TYR A 1 163 ? 16.817 -9.432 4.290 1.00 83.06 163 TYR A N 1
ATOM 1328 C CA . TYR A 1 163 ? 17.106 -10.239 5.476 1.00 83.06 163 TYR A CA 1
ATOM 1329 C C . TYR A 1 163 ? 17.343 -9.398 6.733 1.00 83.06 163 TYR A C 1
ATOM 1331 O O . TYR A 1 163 ? 17.324 -9.923 7.843 1.00 83.06 163 TYR A O 1
ATOM 1339 N N . GLU A 1 164 ? 17.552 -8.093 6.574 1.00 79.81 164 GLU A N 1
ATOM 1340 C CA . GLU A 1 164 ? 17.590 -7.161 7.695 1.00 79.81 164 GLU A CA 1
ATOM 1341 C C . GLU A 1 164 ? 16.162 -6.889 8.173 1.00 79.81 164 GLU A C 1
ATOM 1343 O O . GLU A 1 164 ? 15.383 -6.208 7.499 1.00 79.81 164 GLU A O 1
ATOM 1348 N N . LEU A 1 165 ? 15.816 -7.443 9.333 1.00 73.25 165 LEU A N 1
ATOM 1349 C CA . LEU A 1 165 ? 14.499 -7.285 9.935 1.00 73.25 165 LEU A CA 1
ATOM 1350 C C . LEU A 1 165 ? 14.332 -5.892 10.542 1.00 73.25 165 LEU A C 1
ATOM 1352 O O . LEU A 1 165 ? 15.265 -5.313 11.093 1.00 73.25 165 LEU A O 1
ATOM 1356 N N . TYR A 1 166 ? 13.110 -5.376 10.468 1.00 75.69 166 TYR A N 1
ATOM 1357 C CA . TYR A 1 166 ? 12.746 -4.150 11.157 1.00 75.69 166 TYR A CA 1
ATOM 1358 C C . TYR A 1 166 ? 12.454 -4.417 12.632 1.00 75.69 166 TYR A C 1
ATOM 1360 O O . TYR A 1 166 ? 11.615 -5.258 12.958 1.00 75.69 166 TYR A O 1
ATOM 1368 N N . GLU A 1 167 ? 13.066 -3.636 13.517 1.00 77.12 167 GLU A N 1
ATOM 1369 C CA . GLU A 1 167 ? 12.586 -3.506 14.889 1.00 77.12 167 GLU A CA 1
ATOM 1370 C C . GLU A 1 167 ? 11.404 -2.539 14.910 1.0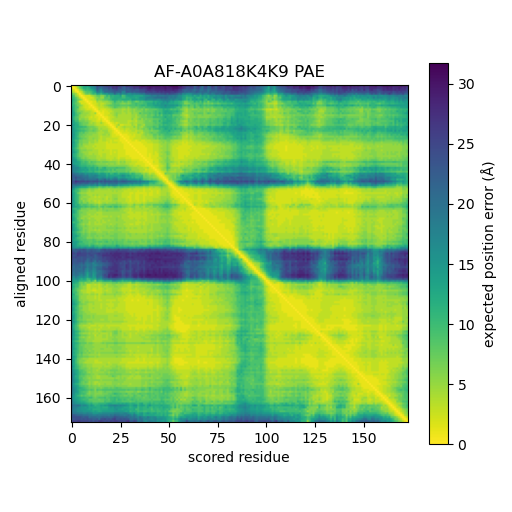0 77.12 167 GLU A C 1
ATOM 1372 O O . GLU A 1 167 ? 11.545 -1.335 14.682 1.00 77.12 167 GLU A O 1
ATOM 1377 N N . ILE A 1 168 ? 10.206 -3.077 15.136 1.00 74.50 168 ILE A N 1
ATOM 1378 C CA . ILE A 1 168 ? 8.976 -2.291 15.103 1.00 74.50 168 ILE A CA 1
ATOM 1379 C C . ILE A 1 168 ? 8.341 -2.280 16.482 1.00 74.50 168 ILE A C 1
ATOM 1381 O O . ILE A 1 168 ? 7.731 -3.254 16.921 1.00 74.50 168 ILE A O 1
ATOM 1385 N N . ASN A 1 169 ? 8.410 -1.117 17.120 1.00 74.62 169 ASN A N 1
ATOM 1386 C CA . ASN A 1 169 ? 7.617 -0.831 18.304 1.00 74.62 169 ASN A CA 1
ATOM 1387 C C . ASN A 1 169 ? 6.176 -0.537 17.868 1.00 74.62 169 ASN A C 1
ATOM 1389 O O . ASN A 1 169 ? 5.902 0.455 17.174 1.00 74.62 169 ASN A O 1
ATOM 1393 N N . LEU A 1 170 ? 5.272 -1.450 18.226 1.00 66.75 170 LEU A N 1
ATOM 1394 C CA . LEU A 1 170 ? 3.835 -1.275 18.053 1.00 66.75 170 LEU A CA 1
ATOM 1395 C C . LEU A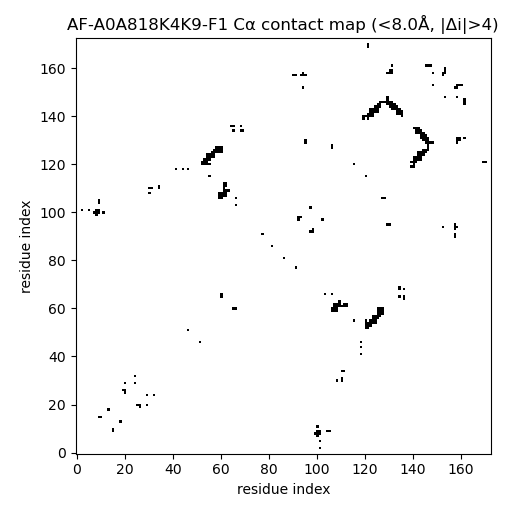 1 170 ? 3.320 -0.340 19.143 1.00 66.75 170 LEU A C 1
ATOM 1397 O O . LEU A 1 170 ? 3.603 -0.549 20.319 1.00 66.75 170 LEU A O 1
ATOM 1401 N N . ILE A 1 171 ? 2.557 0.671 18.737 1.00 61.25 171 ILE A N 1
ATOM 1402 C CA . ILE A 1 171 ? 1.867 1.561 19.667 1.00 61.25 171 ILE A CA 1
ATOM 1403 C C . ILE A 1 171 ? 0.741 0.749 20.321 1.00 61.25 171 ILE A C 1
ATOM 1405 O O . ILE A 1 171 ? -0.042 0.097 19.620 1.00 61.25 171 ILE A O 1
ATOM 1409 N N . GLU A 1 172 ? 0.697 0.736 21.652 1.00 60.75 172 GLU A N 1
ATOM 1410 C CA . GLU A 1 172 ? -0.427 0.166 22.398 1.00 60.75 172 GLU A CA 1
ATOM 1411 C C . GLU A 1 172 ? -1.654 1.072 22.220 1.00 60.75 172 GLU A C 1
ATOM 1413 O O . GLU A 1 172 ? -1.530 2.297 22.251 1.00 60.75 172 GLU A O 1
ATOM 1418 N N . LYS A 1 173 ? -2.811 0.462 21.945 1.00 57.81 173 LYS A N 1
ATOM 1419 C CA . LYS A 1 173 ? -4.093 1.160 21.799 1.00 57.81 173 LYS A CA 1
ATOM 1420 C C . LYS A 1 173 ? -4.840 1.176 23.119 1.00 57.81 173 LYS A C 1
ATOM 1422 O O . LYS A 1 173 ? -4.777 0.138 23.811 1.00 57.81 173 LYS A O 1
#

Secondary structure (DSSP, 8-state):
---TTHHHHHTTSTHHHH----TTS-GGGHHHHHHHHHHHHHTT--TT-TT---EEE-SSB--HHHHHHHHHHHHHHHHHHHHHTTS---SHHHHTT-SS--GGGTSB-HHHHHHHHHH--SEEE--SS---EEEE-SSS-EEEE-----HHHHHTT-S--TTS-----PPP-

Foldseek 3Di:
DPDPCQPVLVVVDCCVVPVDDDPVQPPVRVQVVVLVVCPVVLVVDPPVPQPDADEAEDQADADPLVVVQVVVVLVVVVVVVCVVDVRDDDQQCVLQVDPDHDCVVVRGDNSSVVVCLSNVHLEYEYHDRLEFDWDDSPSNYIYGYLDPDDPVSVVRVSYDDSPDDDDDDGDRD

pLDDT: mean 78.97, std 14.44, range [29.45, 95.0]

Nearest PDB structures (foldseek):
  1qhw-assembly1_A  TM=6.399E-01  e=1.303E-01  Rattus norvegicus
  7ov3-assembly1_A  TM=6.173E-01  e=1.390E-01  Sus scrofa
  1qfc-assembly1_A  TM=5.867E-01  e=1.582E-01  Rattus norvegicus
  8ro2-assembly1_L1  TM=5.213E-01  e=1.727E+00  Homo sapiens
  4xze-assembly3_C  TM=2.133E-01  e=5.527E+00  Hazara virus

Solvent-accessible surface area (backbone atoms only — not comparable to full-atom values): 10729 Å² total; per-residue (Å²): 130,79,67,99,48,61,70,62,29,53,72,71,41,64,58,77,76,72,60,81,62,52,90,92,43,42,74,94,42,43,68,58,54,59,57,56,67,46,53,77,54,57,78,67,59,68,82,81,51,88,82,71,85,46,75,48,73,44,58,44,4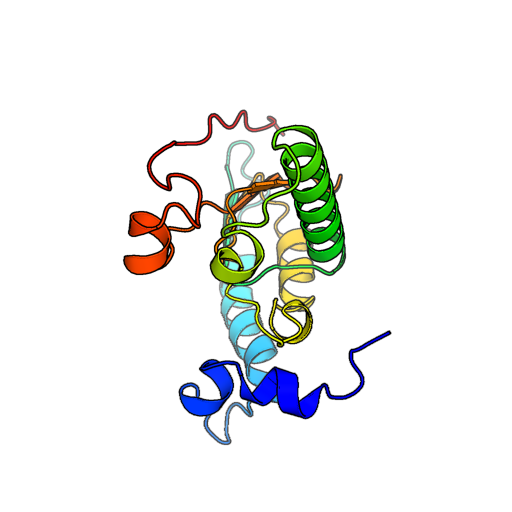4,37,39,72,67,57,51,50,53,49,50,52,51,53,51,50,53,51,50,56,50,52,74,74,41,98,71,74,93,70,54,64,62,70,40,57,72,51,79,83,42,64,58,82,80,72,37,56,44,61,70,51,36,55,53,46,68,72,67,62,29,60,30,37,40,34,44,83,70,51,56,65,47,77,49,73,83,86,79,75,39,40,36,36,23,72,35,75,64,51,71,70,36,52,77,69,65,40,36,69,70,57,84,66,77,82,88,75,87,77,80,86,128

Mean predicted aligned error: 8.43 Å